Protein AF-J9F695-F1 (afdb_monomer_lite)

Organism: NCBI:txid749906

Foldseek 3Di:
DLVVLVVCVVVVVDDPVVNLVVLQVVQVVVLVVQLVVVLVPDDPPDPVNCCQVVVVDDHSLVVCQAPGFVTWAAALVGHIDSDGRGDHNPRDGDPVNVVRNVRRVVSVVVVVVVVVD

Radius of gyration: 16.94 Å; chains: 1; bounding box: 46×32×37 Å

Secondary structure (DSSP, 8-state):
-HHHHHHHHHTTSS-HHHHHHHHHHHHHHHHHHHHHHHHHHS-TT-HHHHHHHTTSS--HHHHHHHHS--B--B-TTSPBPSS-B---TTT---HHHHHHHHHHHHHHHHHHHHHT-

pLDDT: mean 87.82, std 4.1, range [68.56, 94.0]

Structure (mmCIF, N/CA/C/O backbone):
data_AF-J9F695-F1
#
_entry.id   AF-J9F695-F1
#
loop_
_atom_site.group_PDB
_atom_site.id
_atom_site.type_symbol
_atom_site.label_atom_id
_atom_site.label_alt_id
_atom_site.label_comp_id
_atom_site.label_asym_id
_atom_site.label_entity_id
_atom_site.label_seq_id
_atom_site.pdbx_PDB_ins_code
_atom_site.Cartn_x
_atom_site.Cartn_y
_atom_site.Cartn_z
_atom_site.occupancy
_atom_site.B_iso_or_equiv
_atom_site.auth_seq_id
_atom_site.auth_comp_id
_atom_site.auth_asym_id
_atom_site.auth_atom_id
_atom_site.pdbx_PDB_model_num
ATOM 1 N N . LYS A 1 1 ? -13.128 -11.352 0.115 1.00 85.19 1 LYS A N 1
ATOM 2 C CA . LYS A 1 1 ? -12.449 -11.426 1.433 1.00 85.19 1 LYS A CA 1
ATOM 3 C C . LYS A 1 1 ? -12.953 -10.337 2.381 1.00 85.19 1 LYS A C 1
ATOM 5 O O . LYS A 1 1 ? -13.747 -10.669 3.236 1.00 85.19 1 LYS A O 1
ATOM 10 N N . VAL A 1 2 ? -12.618 -9.054 2.183 1.00 88.25 2 VAL A N 1
ATOM 11 C CA . VAL A 1 2 ? -13.056 -7.963 3.092 1.00 88.25 2 VAL A CA 1
ATOM 12 C C . VAL A 1 2 ? -14.585 -7.823 3.210 1.00 88.25 2 VAL A C 1
ATOM 14 O O . VAL A 1 2 ? -15.075 -7.546 4.293 1.00 88.25 2 VAL A O 1
ATOM 17 N N . ALA A 1 3 ? -15.341 -8.050 2.129 1.00 90.44 3 ALA A N 1
ATOM 18 C CA . ALA A 1 3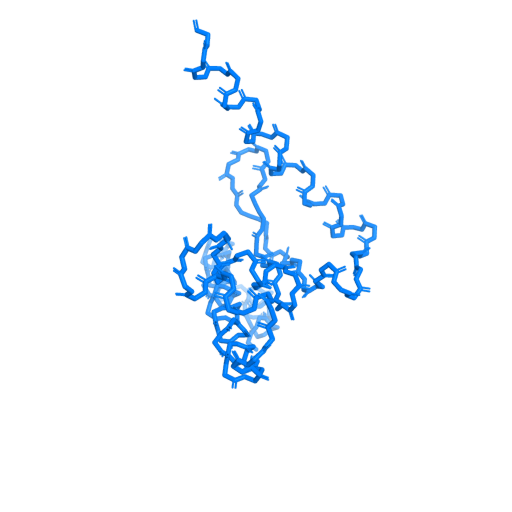 ? -16.808 -7.994 2.173 1.00 90.44 3 ALA A CA 1
ATOM 19 C C . ALA A 1 3 ? -17.422 -9.027 3.137 1.00 90.44 3 ALA A C 1
ATOM 21 O O . ALA A 1 3 ? -18.283 -8.659 3.920 1.00 90.44 3 ALA A O 1
ATOM 22 N N . LEU A 1 4 ? -16.911 -10.264 3.137 1.00 89.94 4 LEU A N 1
ATOM 23 C CA . LEU A 1 4 ? -17.367 -11.333 4.038 1.00 89.94 4 LEU A CA 1
ATOM 24 C C . LEU A 1 4 ? -17.081 -10.985 5.505 1.00 89.94 4 LEU A C 1
ATOM 26 O O . LEU A 1 4 ? -17.935 -11.148 6.355 1.00 89.94 4 LEU A O 1
ATOM 30 N N . ILE A 1 5 ? -15.909 -10.407 5.787 1.00 90.06 5 ILE A N 1
ATOM 31 C CA . ILE A 1 5 ? -15.559 -9.952 7.143 1.00 90.06 5 ILE A CA 1
ATOM 32 C C . ILE A 1 5 ? -16.493 -8.838 7.624 1.00 90.06 5 ILE A C 1
ATOM 34 O O . ILE A 1 5 ? -16.844 -8.789 8.798 1.00 90.06 5 ILE A O 1
ATOM 38 N N . ASN A 1 6 ? -16.885 -7.923 6.734 1.00 89.31 6 ASN A N 1
ATOM 39 C CA . ASN A 1 6 ? -17.856 -6.894 7.096 1.00 89.31 6 ASN A CA 1
ATOM 40 C C . ASN A 1 6 ? -19.245 -7.500 7.339 1.00 89.31 6 ASN A C 1
ATOM 42 O O . ASN A 1 6 ? -19.912 -7.066 8.267 1.00 89.31 6 ASN A O 1
ATOM 46 N N . GLU A 1 7 ? -19.650 -8.504 6.561 1.00 92.06 7 GLU A N 1
ATOM 47 C CA . GLU A 1 7 ? -20.915 -9.224 6.754 1.00 92.06 7 GLU A CA 1
ATOM 48 C C . GLU A 1 7 ? -20.938 -9.966 8.100 1.00 92.06 7 GLU A C 1
ATOM 50 O O . GLU A 1 7 ? -21.862 -9.790 8.888 1.00 92.06 7 GLU A O 1
ATOM 55 N N . ASP A 1 8 ? -19.879 -10.711 8.429 1.00 89.88 8 ASP A N 1
ATOM 56 C CA . ASP A 1 8 ? -19.742 -11.398 9.719 1.00 89.88 8 ASP A CA 1
ATOM 57 C C . ASP A 1 8 ? -19.756 -10.414 10.902 1.00 89.88 8 ASP A C 1
ATOM 59 O O . ASP A 1 8 ? -20.333 -10.694 11.955 1.00 89.88 8 ASP A O 1
ATOM 63 N N . TYR A 1 9 ? -19.154 -9.234 10.728 1.00 91.06 9 TYR A N 1
ATOM 64 C CA . TYR A 1 9 ? -19.220 -8.150 11.705 1.00 91.06 9 TYR A CA 1
ATOM 65 C C . TYR A 1 9 ? -20.637 -7.575 11.849 1.00 91.06 9 TYR A C 1
ATOM 67 O O . TYR A 1 9 ? -21.096 -7.365 12.970 1.00 91.06 9 TYR A O 1
ATOM 75 N N . GLU A 1 10 ? -21.355 -7.361 10.743 1.00 92.38 10 GLU A N 1
ATOM 76 C CA . GLU A 1 10 ? -22.754 -6.909 10.750 1.00 92.38 10 GLU A CA 1
ATOM 77 C C . GLU A 1 10 ? -23.692 -7.938 11.402 1.00 92.38 10 GLU A C 1
ATOM 79 O O . GLU A 1 10 ? -24.652 -7.559 12.073 1.00 92.38 10 GLU A O 1
ATOM 84 N N . MET A 1 11 ? -23.371 -9.230 11.286 1.00 93.38 11 MET A N 1
ATOM 85 C CA . MET A 1 11 ? -24.057 -10.328 11.976 1.00 93.38 11 MET A CA 1
ATOM 86 C C . MET A 1 11 ? -23.666 -10.471 13.459 1.00 93.38 11 MET A C 1
ATOM 88 O O . MET A 1 11 ? -24.228 -11.311 14.161 1.00 93.38 11 MET A O 1
ATOM 92 N N . GLY A 1 12 ? -22.721 -9.667 13.959 1.00 92.38 12 GLY A N 1
ATOM 93 C CA . GLY A 1 12 ? -22.263 -9.706 15.350 1.00 92.38 12 GLY A CA 1
ATOM 94 C C . GLY A 1 12 ? -21.373 -10.906 15.691 1.00 92.38 12 GLY A C 1
ATOM 95 O O . GLY A 1 12 ? -21.204 -11.223 16.867 1.00 92.38 12 GLY A O 1
ATOM 96 N N . LEU A 1 13 ? -20.800 -11.577 14.686 1.00 91.06 13 LEU A N 1
ATOM 97 C CA . LEU A 1 13 ? -19.947 -12.759 14.862 1.00 91.06 13 LEU A CA 1
ATOM 98 C C . LEU A 1 13 ? -18.500 -12.413 15.245 1.00 91.06 13 LEU A C 1
ATOM 100 O O . LEU A 1 13 ? -17.723 -13.314 15.557 1.00 91.06 13 LEU A O 1
ATOM 104 N N . MET A 1 14 ? -18.120 -11.132 15.211 1.00 92.69 14 MET A N 1
ATOM 105 C CA . MET A 1 14 ? -16.779 -10.669 15.577 1.00 92.69 14 MET A CA 1
ATOM 106 C C . MET A 1 14 ? -16.788 -9.281 16.215 1.00 92.69 14 MET A C 1
ATOM 108 O O . MET A 1 14 ? -17.676 -8.464 15.963 1.00 92.69 14 MET A O 1
ATOM 112 N N . SER A 1 15 ? -15.755 -8.992 17.004 1.00 93.75 15 SER A N 1
ATOM 113 C CA . SER A 1 15 ? -15.534 -7.664 17.580 1.00 93.75 15 SER A CA 1
ATOM 114 C C . SER A 1 15 ? -15.005 -6.646 16.550 1.00 93.75 15 SER A C 1
ATOM 116 O O . SER A 1 15 ? -14.405 -7.027 15.534 1.00 93.75 15 SER A O 1
ATOM 118 N N . PRO A 1 16 ? -15.173 -5.332 16.803 1.00 89.94 16 PRO A N 1
ATOM 119 C CA . PRO A 1 16 ? -14.584 -4.283 15.968 1.00 89.94 16 PRO A CA 1
ATOM 120 C C . PRO A 1 16 ? -13.059 -4.402 15.834 1.00 89.94 16 PRO A C 1
ATOM 122 O O . PRO A 1 16 ? -12.508 -4.143 14.761 1.00 89.94 16 PRO A O 1
ATOM 125 N N . GLU A 1 17 ? -12.371 -4.808 16.902 1.00 90.81 17 GLU A N 1
ATOM 126 C CA . GLU A 1 17 ? -10.917 -4.970 16.938 1.00 90.81 17 GLU A CA 1
ATOM 127 C C . GLU A 1 17 ? -10.453 -6.147 16.072 1.00 90.81 17 GLU A C 1
ATOM 129 O O . GLU A 1 17 ? -9.486 -6.022 15.314 1.00 90.81 17 GLU A O 1
ATOM 134 N N . GLU A 1 18 ? -11.155 -7.282 16.140 1.00 90.19 18 GLU A N 1
ATOM 135 C CA . GLU A 1 18 ? -10.876 -8.451 15.298 1.00 90.19 18 GLU A CA 1
ATOM 136 C C . GLU A 1 18 ? -11.117 -8.140 13.824 1.00 90.19 18 GLU A C 1
ATOM 138 O O . GLU A 1 18 ? -10.255 -8.437 12.990 1.00 90.19 18 GLU A O 1
ATOM 143 N N . ARG A 1 19 ? -12.233 -7.468 13.508 1.00 92.81 19 ARG A N 1
ATOM 144 C CA . ARG A 1 19 ? -12.519 -6.976 12.155 1.00 92.81 19 ARG A CA 1
ATOM 145 C C . ARG A 1 19 ? -11.363 -6.112 11.650 1.00 92.81 19 ARG A C 1
ATOM 147 O O . ARG A 1 19 ? -10.838 -6.355 10.565 1.00 92.81 19 ARG A O 1
ATOM 154 N N . HIS A 1 20 ? -10.954 -5.113 12.434 1.00 91.06 20 HIS A N 1
ATOM 155 C CA . HIS A 1 20 ? -9.893 -4.176 12.067 1.00 91.06 20 HIS A CA 1
ATOM 156 C C . HIS A 1 20 ? -8.576 -4.895 11.751 1.00 91.06 20 HIS A C 1
ATOM 158 O O . HIS A 1 20 ? -7.979 -4.669 10.696 1.00 91.06 20 HIS A O 1
ATOM 164 N N . LYS A 1 21 ? -8.158 -5.815 12.626 1.00 92.19 21 LYS A N 1
ATOM 165 C CA . LYS A 1 21 ? -6.932 -6.597 12.444 1.00 92.19 21 LYS A CA 1
ATOM 166 C C . LYS A 1 21 ? -6.980 -7.444 11.171 1.00 92.19 21 LYS A C 1
ATOM 168 O O . LYS A 1 21 ? -6.066 -7.364 10.355 1.00 92.19 21 LYS A O 1
ATOM 173 N N . GLN A 1 22 ? -8.064 -8.191 10.957 1.00 92.56 22 GLN A N 1
ATOM 174 C CA . GLN A 1 22 ? -8.198 -9.039 9.769 1.00 92.56 22 GLN A CA 1
ATOM 175 C C . GLN A 1 22 ? -8.214 -8.224 8.470 1.00 92.56 22 GLN A C 1
ATOM 177 O O . GLN A 1 22 ? -7.608 -8.621 7.472 1.00 92.56 22 GLN A O 1
ATOM 182 N N . VAL A 1 23 ? -8.878 -7.063 8.470 1.00 93.56 23 VAL A N 1
ATOM 183 C CA . VAL A 1 23 ? -8.897 -6.159 7.311 1.00 93.56 23 VAL A CA 1
ATOM 184 C C . VAL A 1 23 ? -7.491 -5.647 6.994 1.00 93.56 23 VAL A C 1
ATOM 186 O O . VAL A 1 23 ? -7.103 -5.642 5.823 1.00 93.56 23 VAL A O 1
ATOM 189 N N . ILE A 1 24 ? -6.714 -5.261 8.009 1.00 92.50 24 ILE A N 1
ATOM 190 C CA . ILE A 1 24 ? -5.320 -4.832 7.833 1.00 92.50 24 ILE A CA 1
ATOM 191 C C . ILE A 1 24 ? -4.473 -5.954 7.234 1.00 92.50 24 ILE A C 1
ATOM 193 O O . ILE A 1 24 ? -3.772 -5.725 6.246 1.00 92.50 24 ILE A O 1
ATOM 197 N N . ASP A 1 25 ? -4.563 -7.158 7.794 1.00 92.81 25 ASP A N 1
ATOM 198 C CA . 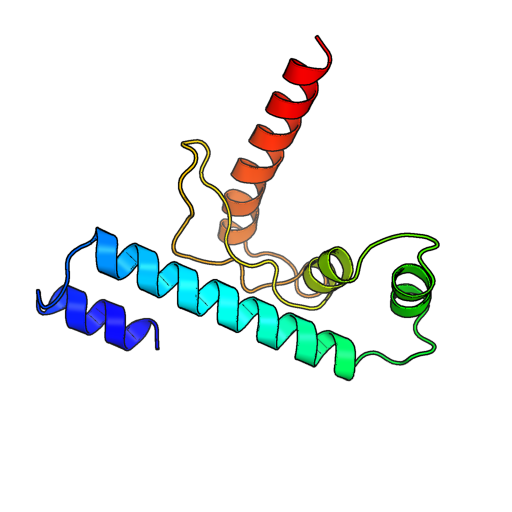ASP A 1 25 ? -3.765 -8.303 7.357 1.00 92.81 25 ASP A CA 1
ATOM 199 C C . ASP A 1 25 ? -4.045 -8.647 5.887 1.00 92.81 25 ASP A C 1
ATOM 201 O O . ASP A 1 25 ? -3.117 -8.809 5.092 1.00 92.81 25 ASP A O 1
ATOM 205 N N . ILE A 1 26 ? -5.320 -8.645 5.482 1.00 94.00 26 ILE A N 1
ATOM 206 C CA . ILE A 1 26 ? -5.713 -8.892 4.088 1.00 94.00 26 ILE A CA 1
ATOM 207 C C . ILE A 1 26 ? -5.157 -7.828 3.147 1.00 94.00 26 ILE A C 1
ATOM 209 O O . ILE A 1 26 ? -4.702 -8.155 2.048 1.00 94.00 26 ILE A O 1
ATOM 213 N N . TRP A 1 27 ? -5.215 -6.552 3.526 1.00 93.38 27 TRP A N 1
ATOM 214 C CA . TRP A 1 27 ? -4.714 -5.485 2.663 1.00 93.38 27 TRP A CA 1
ATOM 215 C C . TRP A 1 27 ? -3.192 -5.473 2.569 1.00 93.38 27 TRP A C 1
ATOM 217 O O . TRP A 1 27 ? -2.677 -5.205 1.484 1.00 93.38 27 TRP A O 1
ATOM 227 N N . ASN A 1 28 ? -2.483 -5.815 3.646 1.00 91.31 28 ASN A N 1
ATOM 228 C CA . ASN A 1 28 ? -1.035 -6.011 3.612 1.00 91.31 28 ASN A CA 1
ATOM 229 C C . ASN A 1 28 ? -0.663 -7.160 2.667 1.00 91.31 28 ASN A C 1
ATOM 231 O O . ASN A 1 28 ? 0.094 -6.940 1.722 1.00 91.31 28 ASN A O 1
ATOM 235 N N . GLU A 1 29 ? -1.288 -8.332 2.835 1.00 93.31 29 GLU A N 1
ATOM 236 C CA . GLU A 1 29 ? -1.083 -9.497 1.962 1.00 93.31 29 GLU A CA 1
ATOM 237 C C . GLU A 1 29 ? -1.381 -9.152 0.493 1.00 93.31 29 GLU A C 1
ATOM 239 O O . GLU A 1 29 ? -0.628 -9.498 -0.417 1.00 93.31 29 GLU A O 1
ATOM 244 N N . THR A 1 30 ? -2.479 -8.436 0.244 1.00 92.50 30 THR A N 1
ATOM 245 C CA . THR A 1 30 ? -2.874 -8.036 -1.114 1.00 92.50 30 THR A CA 1
ATOM 246 C C . THR A 1 30 ? -1.858 -7.080 -1.720 1.00 92.50 30 THR A C 1
ATOM 248 O O . THR A 1 30 ? -1.485 -7.225 -2.882 1.00 92.50 30 THR A O 1
ATOM 251 N N . ALA A 1 31 ? -1.407 -6.091 -0.953 1.00 89.50 31 ALA A N 1
ATOM 252 C CA . ALA A 1 31 ? -0.460 -5.120 -1.456 1.00 89.50 31 ALA A CA 1
ATOM 253 C C . ALA A 1 31 ? 0.893 -5.789 -1.761 1.00 89.50 31 ALA A C 1
ATOM 255 O O . ALA A 1 31 ? 1.522 -5.415 -2.750 1.00 89.50 31 ALA A O 1
ATOM 256 N N . ASP A 1 32 ? 1.319 -6.775 -0.965 1.00 90.31 32 ASP A N 1
ATOM 257 C CA . ASP A 1 32 ? 2.541 -7.549 -1.217 1.00 90.31 32 ASP A CA 1
ATOM 258 C C . ASP A 1 32 ? 2.435 -8.350 -2.511 1.00 90.31 32 ASP A C 1
ATOM 260 O O . ASP A 1 32 ? 3.261 -8.159 -3.399 1.00 90.31 32 ASP A O 1
ATOM 264 N N . LYS A 1 33 ? 1.334 -9.083 -2.707 1.00 92.12 33 LYS A N 1
ATOM 265 C CA . LYS A 1 33 ? 1.065 -9.800 -3.966 1.00 92.12 33 LYS A CA 1
ATOM 266 C C . LYS A 1 33 ? 1.065 -8.889 -5.192 1.00 92.12 33 LYS A C 1
ATOM 268 O O . LYS A 1 33 ? 1.588 -9.265 -6.235 1.00 92.12 33 LYS A O 1
ATOM 273 N N . VAL A 1 34 ? 0.487 -7.691 -5.081 1.00 90.81 34 VAL A N 1
ATOM 274 C CA . VAL A 1 34 ? 0.513 -6.698 -6.171 1.00 90.81 34 VAL A CA 1
ATOM 275 C C . VAL A 1 34 ? 1.933 -6.187 -6.414 1.00 90.81 34 VAL A C 1
ATOM 277 O O . VAL A 1 34 ? 2.310 -5.954 -7.558 1.00 90.81 34 VAL A O 1
ATOM 280 N N . GLY A 1 35 ? 2.727 -6.015 -5.356 1.00 88.06 35 GLY A N 1
ATOM 281 C CA . GLY A 1 35 ? 4.137 -5.651 -5.454 1.00 88.06 35 GLY A CA 1
ATOM 282 C C . GLY A 1 35 ? 4.971 -6.695 -6.188 1.00 88.06 35 GLY A C 1
ATOM 283 O O . GLY A 1 35 ? 5.736 -6.331 -7.079 1.00 88.06 35 GLY A O 1
ATOM 284 N N . ASP A 1 36 ? 4.785 -7.966 -5.843 1.00 89.06 36 ASP A N 1
ATOM 285 C CA . ASP A 1 36 ? 5.517 -9.086 -6.433 1.00 89.06 36 ASP A CA 1
ATOM 286 C C . ASP A 1 36 ? 5.115 -9.290 -7.896 1.00 89.06 36 ASP A C 1
ATOM 288 O O . ASP A 1 36 ? 5.972 -9.292 -8.777 1.00 89.06 36 ASP A O 1
ATOM 292 N N . ALA A 1 37 ? 3.809 -9.316 -8.184 1.00 90.56 37 ALA A N 1
ATOM 293 C CA . ALA A 1 37 ? 3.306 -9.401 -9.554 1.00 90.56 37 ALA A CA 1
ATOM 294 C C . ALA A 1 37 ? 3.768 -8.212 -10.412 1.00 90.56 37 ALA A C 1
ATOM 296 O O . ALA A 1 37 ? 4.074 -8.375 -11.591 1.00 90.56 37 ALA A O 1
ATOM 297 N N . MET A 1 38 ? 3.848 -7.008 -9.837 1.00 86.50 38 MET A N 1
ATOM 298 C CA . MET A 1 38 ? 4.424 -5.855 -10.526 1.00 86.50 38 MET A CA 1
ATOM 299 C C . MET A 1 38 ? 5.900 -6.108 -10.851 1.00 86.50 38 MET A C 1
ATOM 301 O O . MET A 1 38 ? 6.291 -5.947 -12.003 1.00 86.50 38 MET A O 1
ATOM 305 N N . ALA A 1 39 ? 6.704 -6.542 -9.878 1.00 82.88 39 ALA A N 1
ATOM 306 C CA . ALA A 1 39 ? 8.133 -6.774 -10.072 1.00 82.88 39 ALA A CA 1
ATOM 307 C C . ALA A 1 39 ? 8.425 -7.862 -11.120 1.00 82.88 39 ALA A C 1
ATOM 309 O O . ALA A 1 39 ? 9.364 -7.706 -11.898 1.00 82.88 39 ALA A O 1
ATOM 310 N N . GLU A 1 40 ? 7.613 -8.920 -11.175 1.00 86.38 40 GLU A N 1
ATOM 311 C CA . GLU A 1 40 ? 7.710 -9.983 -12.187 1.00 86.38 40 GLU A CA 1
ATOM 312 C C . GLU A 1 40 ? 7.392 -9.491 -13.606 1.00 86.38 40 GLU A C 1
ATOM 314 O O . GLU A 1 40 ? 7.988 -9.965 -14.571 1.00 86.38 40 GLU A O 1
ATOM 319 N N . ASN A 1 41 ? 6.478 -8.525 -13.740 1.00 87.12 41 ASN A N 1
ATOM 320 C CA . ASN A 1 41 ? 6.065 -7.970 -15.032 1.00 87.12 41 ASN A CA 1
ATOM 321 C C . ASN A 1 41 ? 6.937 -6.798 -15.514 1.00 87.12 41 ASN A C 1
ATOM 323 O O . ASN A 1 41 ? 6.730 -6.292 -16.620 1.00 87.12 41 ASN A O 1
ATOM 327 N N . PHE A 1 42 ? 7.894 -6.327 -14.712 1.00 83.56 42 PHE A N 1
ATOM 328 C CA . PHE A 1 42 ? 8.805 -5.268 -15.138 1.00 83.56 42 PHE A CA 1
ATOM 329 C C . PHE A 1 42 ? 9.858 -5.805 -16.112 1.00 83.56 42 PHE A C 1
ATOM 331 O O . PHE A 1 42 ? 10.521 -6.809 -15.858 1.00 83.56 42 PHE A O 1
ATOM 338 N N . ASP A 1 43 ? 10.070 -5.081 -17.213 1.00 83.88 43 ASP A N 1
ATOM 339 C CA . ASP A 1 43 ? 11.202 -5.346 -18.097 1.00 83.88 43 ASP A CA 1
ATOM 340 C C . ASP A 1 4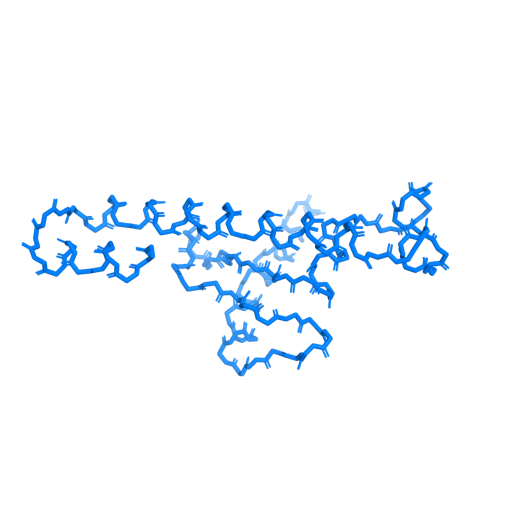3 ? 12.523 -5.091 -17.351 1.00 83.88 43 ASP A C 1
ATOM 342 O O . ASP A 1 43 ? 12.711 -4.047 -16.716 1.00 83.88 43 ASP A O 1
ATOM 346 N N . LYS A 1 44 ? 13.462 -6.034 -17.472 1.00 79.50 44 LYS A N 1
ATOM 347 C CA . LYS A 1 44 ? 14.803 -5.960 -16.882 1.00 79.50 44 LYS A CA 1
ATOM 348 C C . LYS A 1 44 ? 15.594 -4.759 -17.394 1.00 79.50 44 LYS A C 1
ATOM 350 O O . LYS A 1 44 ? 16.438 -4.249 -16.664 1.00 79.50 44 LYS A O 1
ATOM 355 N N . PHE A 1 45 ? 15.308 -4.294 -18.611 1.00 84.56 45 PHE A N 1
ATOM 356 C CA . PHE A 1 45 ? 15.940 -3.110 -19.199 1.00 84.56 45 PHE A CA 1
ATOM 357 C C . PHE A 1 45 ? 15.206 -1.802 -18.891 1.00 84.56 45 PHE A C 1
ATOM 359 O O . PHE A 1 45 ? 15.636 -0.736 -19.336 1.00 84.56 45 PHE A O 1
ATOM 366 N N . ASN A 1 46 ? 14.124 -1.833 -18.105 1.00 85.06 46 ASN A N 1
ATOM 367 C CA . ASN A 1 46 ? 13.468 -0.612 -17.663 1.00 85.06 46 ASN A CA 1
ATOM 368 C C . ASN A 1 46 ? 14.426 0.189 -16.754 1.00 85.06 46 ASN A C 1
ATOM 370 O O . ASN A 1 46 ? 14.838 -0.326 -15.711 1.00 85.06 46 ASN A O 1
ATOM 374 N N . PRO A 1 47 ? 14.750 1.457 -17.073 1.00 86.75 47 PRO A N 1
ATOM 375 C CA . PRO A 1 47 ? 15.675 2.261 -16.274 1.00 86.75 47 PRO A CA 1
ATOM 376 C C . PRO A 1 47 ? 15.271 2.397 -14.802 1.00 86.75 47 PRO A C 1
ATOM 378 O O . PRO A 1 47 ? 16.134 2.408 -13.928 1.00 86.75 47 PRO A O 1
ATOM 381 N N . ILE A 1 48 ? 13.968 2.458 -14.505 1.00 84.00 48 ILE A N 1
ATOM 382 C CA . ILE A 1 48 ? 13.459 2.548 -13.128 1.00 84.00 48 ILE A CA 1
ATOM 383 C C . ILE A 1 48 ? 13.756 1.253 -12.368 1.00 84.00 48 ILE A C 1
ATOM 385 O O . ILE A 1 48 ? 14.218 1.299 -11.228 1.00 84.00 48 ILE A O 1
ATOM 389 N N . TYR A 1 49 ? 13.537 0.109 -13.017 1.00 85.31 49 TYR A N 1
ATOM 390 C CA . TYR A 1 49 ? 13.834 -1.197 -12.440 1.00 85.31 49 TYR A CA 1
ATOM 391 C C . TYR A 1 49 ? 15.339 -1.390 -12.242 1.00 85.31 49 TYR A C 1
ATOM 393 O O . TYR A 1 49 ? 15.769 -1.754 -11.149 1.00 85.31 49 TYR A O 1
ATOM 401 N N . MET A 1 50 ? 16.151 -1.044 -13.246 1.00 87.69 50 MET A N 1
ATOM 402 C CA . MET A 1 50 ? 17.611 -1.114 -13.155 1.00 87.69 50 MET A CA 1
ATOM 403 C C . MET A 1 50 ? 18.161 -0.249 -12.016 1.00 87.69 50 MET A C 1
ATOM 405 O O . MET A 1 50 ? 19.022 -0.714 -11.273 1.00 87.69 50 MET A O 1
ATOM 409 N N . MET A 1 51 ? 17.663 0.979 -11.823 1.00 87.06 51 MET A N 1
ATOM 410 C CA . MET A 1 51 ? 18.123 1.865 -10.741 1.00 87.06 51 MET A CA 1
ATOM 411 C C . MET A 1 51 ? 17.841 1.299 -9.344 1.00 87.06 51 MET A C 1
ATOM 413 O O . MET A 1 51 ? 18.705 1.390 -8.469 1.00 87.06 51 MET A O 1
ATOM 417 N N . ALA A 1 52 ? 16.670 0.690 -9.141 1.00 85.31 52 ALA A N 1
ATOM 418 C CA . ALA A 1 52 ? 16.326 0.099 -7.852 1.00 85.31 52 ALA A CA 1
ATOM 419 C C . ALA A 1 52 ? 17.006 -1.256 -7.616 1.00 85.31 52 ALA A C 1
ATOM 421 O O . ALA A 1 52 ? 17.413 -1.533 -6.491 1.00 85.31 52 ALA A O 1
ATOM 422 N N . PHE A 1 53 ? 17.147 -2.095 -8.650 1.00 83.31 53 PHE A N 1
ATOM 423 C CA . PHE A 1 53 ? 17.762 -3.421 -8.525 1.00 83.31 53 PHE A CA 1
ATOM 424 C C . PHE A 1 53 ? 19.288 -3.352 -8.393 1.00 83.31 53 PHE A C 1
ATOM 426 O O . PHE A 1 53 ? 19.877 -4.091 -7.612 1.00 83.31 53 PHE A O 1
ATOM 433 N N . SER A 1 54 ? 19.937 -2.425 -9.105 1.00 86.31 54 SER A N 1
ATOM 434 C CA . SER A 1 54 ? 21.384 -2.177 -8.975 1.00 86.31 54 SER A CA 1
ATOM 435 C C . SER A 1 54 ? 21.776 -1.514 -7.650 1.00 86.31 54 SER A C 1
ATOM 437 O O . SER A 1 54 ? 22.963 -1.385 -7.362 1.00 86.31 54 SER A O 1
ATOM 439 N N . GLY A 1 55 ? 20.802 -1.048 -6.860 1.00 83.06 55 GLY A N 1
ATOM 440 C CA . GLY A 1 55 ? 21.044 -0.311 -5.620 1.00 83.06 55 GLY A CA 1
ATOM 441 C C . GLY A 1 55 ? 21.578 1.110 -5.826 1.00 83.06 55 GLY A C 1
ATOM 442 O O . GLY A 1 55 ? 21.889 1.783 -4.847 1.00 83.06 55 GLY A O 1
ATOM 443 N N . ALA A 1 56 ? 21.664 1.594 -7.069 1.00 86.31 56 ALA A N 1
ATOM 444 C CA . ALA A 1 56 ? 22.159 2.933 -7.370 1.00 86.31 56 ALA A CA 1
ATOM 445 C C . ALA A 1 56 ? 21.227 4.028 -6.831 1.00 86.31 56 ALA A C 1
ATOM 447 O O . ALA A 1 56 ? 21.688 5.023 -6.267 1.00 86.31 56 ALA A O 1
ATOM 448 N N . ARG A 1 57 ? 19.907 3.869 -7.011 1.00 81.06 57 ARG A N 1
ATOM 449 C CA . ARG A 1 57 ? 18.910 4.814 -6.497 1.00 81.06 57 ARG A CA 1
ATOM 450 C C . ARG A 1 57 ? 17.518 4.196 -6.442 1.00 81.06 57 ARG A C 1
ATOM 452 O O . ARG A 1 57 ? 16.972 3.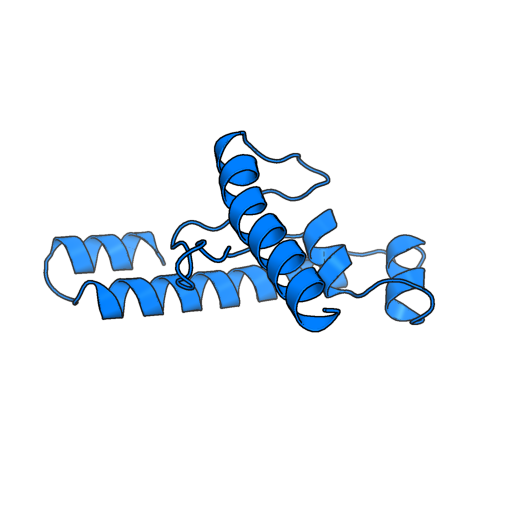757 -7.448 1.00 81.06 57 ARG A O 1
ATOM 459 N N . GLY A 1 58 ? 16.896 4.311 -5.277 1.00 79.94 58 GLY A N 1
ATOM 460 C CA . GLY A 1 58 ? 15.524 3.879 -5.046 1.00 79.94 58 GLY A CA 1
ATOM 461 C C . GLY A 1 58 ? 15.410 2.433 -4.566 1.00 79.94 58 GLY A C 1
ATOM 462 O O . GLY A 1 58 ? 16.380 1.685 -4.544 1.00 79.94 58 GLY A O 1
ATOM 463 N N . ASN A 1 59 ? 14.214 2.060 -4.118 1.00 85.31 59 ASN A N 1
ATOM 464 C CA . ASN A 1 59 ? 13.900 0.724 -3.602 1.00 85.31 59 ASN A CA 1
ATOM 465 C C . ASN A 1 59 ? 12.679 0.161 -4.350 1.00 85.31 59 ASN A C 1
ATOM 467 O O . ASN A 1 59 ? 11.787 0.919 -4.730 1.00 85.31 59 ASN A O 1
ATOM 471 N N . ILE A 1 60 ? 12.587 -1.162 -4.492 1.00 80.38 60 ILE A N 1
ATOM 472 C CA . ILE A 1 60 ? 11.395 -1.888 -4.966 1.00 80.38 60 ILE A CA 1
ATOM 473 C C . ILE A 1 60 ? 10.119 -1.397 -4.261 1.00 80.38 60 ILE A C 1
ATOM 475 O O . ILE A 1 60 ? 9.095 -1.185 -4.908 1.00 80.38 60 ILE A O 1
ATOM 479 N N . LYS A 1 61 ? 10.183 -1.096 -2.954 1.00 83.44 61 LYS A N 1
ATOM 480 C CA . LYS A 1 61 ? 9.050 -0.503 -2.216 1.00 83.44 61 LYS A CA 1
ATOM 481 C C . LYS A 1 61 ? 8.592 0.847 -2.784 1.00 83.44 61 LYS A C 1
ATOM 483 O O . LYS A 1 61 ? 7.402 1.140 -2.770 1.00 83.44 61 LYS A O 1
ATOM 488 N N . GLN A 1 62 ? 9.508 1.671 -3.290 1.00 85.50 62 GLN A N 1
ATOM 489 C CA . GLN A 1 62 ? 9.176 2.949 -3.930 1.00 85.50 62 GLN A CA 1
ATOM 490 C C . GLN A 1 62 ? 8.621 2.737 -5.342 1.00 85.50 62 GLN A C 1
ATOM 492 O O . GLN A 1 62 ? 7.653 3.396 -5.712 1.00 85.50 62 GLN A O 1
ATOM 497 N N . ILE A 1 63 ? 9.151 1.767 -6.096 1.00 85.50 63 ILE A N 1
ATOM 498 C CA . ILE A 1 63 ? 8.587 1.369 -7.399 1.00 85.50 63 ILE A CA 1
ATOM 499 C C . ILE A 1 63 ? 7.144 0.881 -7.230 1.00 85.50 63 ILE A C 1
ATOM 501 O O . ILE A 1 63 ? 6.261 1.283 -7.985 1.00 85.50 63 ILE A O 1
ATOM 505 N N . ARG A 1 64 ? 6.865 0.100 -6.183 1.00 86.75 64 ARG A N 1
ATOM 506 C CA . ARG A 1 64 ? 5.506 -0.334 -5.829 1.00 86.75 64 ARG A CA 1
ATOM 507 C C . ARG A 1 64 ? 4.552 0.825 -5.575 1.00 86.75 64 ARG A C 1
ATOM 509 O O . ARG A 1 64 ? 3.392 0.731 -5.950 1.00 86.75 64 ARG A O 1
ATOM 516 N N . GLN A 1 65 ? 5.015 1.935 -5.012 1.00 85.56 65 GLN A N 1
ATOM 517 C CA . GLN A 1 65 ? 4.165 3.120 -4.859 1.00 85.56 65 GLN A CA 1
ATOM 518 C C . GLN A 1 65 ? 3.920 3.851 -6.189 1.00 85.56 65 GLN A C 1
ATOM 520 O O . GLN A 1 65 ? 2.891 4.507 -6.340 1.00 85.56 65 GLN A O 1
ATOM 525 N N . LEU A 1 66 ? 4.847 3.747 -7.145 1.00 87.00 66 LEU A N 1
ATOM 526 C CA . LEU A 1 66 ? 4.731 4.372 -8.464 1.00 87.00 66 LEU A CA 1
ATOM 527 C C . LEU A 1 66 ? 3.816 3.593 -9.414 1.00 87.00 66 LEU A C 1
ATOM 529 O O . LEU A 1 66 ? 3.024 4.213 -10.118 1.00 87.00 66 LEU A O 1
ATOM 533 N N . ALA A 1 67 ? 3.931 2.263 -9.432 1.00 86.44 67 ALA A N 1
ATOM 534 C CA . ALA A 1 67 ? 3.291 1.401 -10.431 1.00 86.44 67 ALA A CA 1
ATOM 535 C C . ALA A 1 67 ? 2.449 0.250 -9.849 1.00 86.44 67 ALA A C 1
ATOM 537 O O . ALA A 1 67 ? 1.769 -0.438 -10.598 1.00 86.44 67 ALA A O 1
ATOM 538 N N . GLY A 1 68 ? 2.520 0.003 -8.541 1.00 87.94 68 GLY A N 1
ATOM 539 C CA . GLY A 1 68 ? 1.765 -1.051 -7.860 1.00 87.94 68 GLY A CA 1
ATOM 540 C C . GLY A 1 68 ? 0.549 -0.493 -7.127 1.00 87.94 68 GLY A C 1
ATOM 541 O O . GLY A 1 68 ? -0.227 0.262 -7.691 1.00 87.94 68 GLY A O 1
ATOM 542 N N . MET A 1 69 ? 0.389 -0.855 -5.856 1.00 90.06 69 MET A N 1
ATOM 543 C CA . MET A 1 69 ? -0.597 -0.262 -4.950 1.00 90.06 69 MET A CA 1
ATOM 544 C C . MET A 1 69 ? 0.134 0.480 -3.833 1.00 90.06 69 MET A C 1
ATOM 546 O O . MET A 1 69 ? 1.126 -0.027 -3.298 1.00 90.06 69 MET A O 1
ATOM 550 N N . ARG A 1 70 ? -0.370 1.653 -3.431 1.00 87.88 70 ARG A N 1
ATOM 551 C CA . ARG A 1 70 ? 0.238 2.428 -2.339 1.00 87.88 70 ARG A CA 1
ATOM 552 C C . ARG A 1 70 ? 0.010 1.789 -0.964 1.00 87.88 70 ARG A C 1
ATOM 554 O O . ARG A 1 70 ? 0.935 1.785 -0.155 1.00 87.88 70 ARG A O 1
ATOM 561 N N . GLY A 1 71 ? -1.166 1.202 -0.737 1.00 89.62 71 GLY A N 1
ATOM 562 C CA . GLY A 1 71 ? -1.469 0.371 0.431 1.00 89.62 71 GLY A CA 1
ATOM 563 C C . GLY A 1 71 ? -2.156 1.124 1.571 1.00 89.62 71 GLY A C 1
ATOM 564 O O . GLY A 1 71 ? -2.805 2.152 1.361 1.00 89.62 71 GLY A O 1
ATOM 565 N N . LEU A 1 72 ? -2.056 0.574 2.781 1.00 90.94 72 LEU A N 1
ATOM 566 C CA . LEU A 1 72 ? -2.657 1.151 3.984 1.00 90.94 72 LEU A CA 1
ATOM 567 C C . LEU A 1 72 ? -1.887 2.385 4.463 1.00 90.94 72 LEU A C 1
ATOM 569 O O . LEU A 1 72 ? -0.665 2.466 4.337 1.00 90.94 72 LEU A O 1
ATOM 573 N N . MET A 1 73 ? -2.617 3.335 5.047 1.00 89.00 73 MET A N 1
ATOM 574 C CA . MET A 1 73 ? -2.064 4.585 5.564 1.00 89.00 73 MET A CA 1
ATOM 575 C C . MET A 1 73 ? -2.292 4.715 7.062 1.00 89.00 73 MET A C 1
ATOM 577 O O . MET A 1 73 ? -3.343 4.341 7.582 1.00 89.00 73 MET A O 1
ATOM 581 N N . GLY A 1 74 ? -1.308 5.295 7.744 1.00 85.38 74 GLY A N 1
ATOM 582 C CA . GLY A 1 74 ? -1.428 5.665 9.146 1.00 85.38 74 GLY A CA 1
ATOM 583 C C . GLY A 1 74 ? -2.309 6.901 9.332 1.00 85.38 74 GLY A C 1
ATOM 584 O O . GLY A 1 74 ? -2.214 7.880 8.593 1.00 85.38 74 GLY A O 1
ATOM 585 N N . ASN A 1 75 ? -3.137 6.867 10.366 1.00 84.25 75 ASN A N 1
ATOM 586 C CA . ASN A 1 75 ? -3.835 8.012 10.921 1.00 84.25 75 ASN A CA 1
ATOM 587 C C . ASN A 1 75 ? -2.862 8.867 11.762 1.00 84.25 75 ASN A C 1
ATOM 589 O O . ASN A 1 75 ? -1.869 8.376 12.304 1.00 84.25 75 ASN A O 1
ATOM 593 N N . THR A 1 76 ? -3.174 10.147 11.956 1.00 77.81 76 THR A N 1
ATOM 594 C CA . THR A 1 76 ? -2.405 11.064 12.818 1.00 77.81 76 THR A CA 1
ATOM 595 C C . THR A 1 76 ? -2.317 10.563 14.259 1.00 77.81 76 THR A C 1
ATOM 597 O O . THR A 1 76 ? -1.266 10.680 14.891 1.00 77.81 76 THR A O 1
ATOM 600 N N . LYS A 1 77 ? -3.372 9.893 14.739 1.00 80.88 77 LYS A N 1
ATOM 601 C CA . LYS A 1 77 ? -3.435 9.261 16.068 1.00 80.88 77 LYS A CA 1
ATOM 602 C C . LYS A 1 77 ? -2.573 7.996 16.222 1.00 80.88 77 LYS A C 1
ATOM 604 O O . LYS A 1 77 ? -2.511 7.451 17.313 1.00 80.88 77 LYS A O 1
ATOM 609 N N . GLY A 1 78 ? -1.907 7.524 15.163 1.00 75.56 78 GLY A N 1
ATOM 610 C CA . GLY A 1 78 ? -1.031 6.344 15.210 1.00 75.56 78 GLY A CA 1
ATOM 611 C C . GLY A 1 78 ? -1.701 5.002 14.899 1.00 75.56 78 GLY A C 1
ATOM 612 O O . GLY A 1 78 ? -0.997 4.005 14.815 1.00 75.56 78 GLY A O 1
ATOM 613 N N . GLY A 1 79 ? -3.020 4.970 14.682 1.00 83.25 79 GLY A N 1
ATOM 614 C CA . GLY A 1 79 ? -3.713 3.798 14.129 1.00 83.25 79 GLY A CA 1
ATOM 615 C C . GLY A 1 79 ? -3.579 3.701 12.606 1.00 83.25 79 GLY A C 1
ATOM 616 O O . GLY A 1 79 ? -3.146 4.656 11.964 1.00 83.25 79 GLY A O 1
ATOM 617 N N . THR A 1 80 ? -3.993 2.584 12.015 1.00 87.62 80 THR A N 1
ATOM 618 C CA . THR A 1 80 ? -4.047 2.393 10.553 1.00 87.62 80 THR A CA 1
ATOM 619 C C . THR A 1 80 ? -5.468 2.634 10.052 1.00 87.62 80 THR A C 1
ATOM 621 O O . THR A 1 80 ? -6.427 2.374 10.766 1.00 87.62 80 THR A O 1
ATOM 624 N N . ILE A 1 81 ? -5.630 3.168 8.844 1.00 88.25 81 ILE A N 1
ATOM 625 C CA . ILE A 1 81 ? -6.948 3.374 8.232 1.00 88.25 81 ILE A CA 1
ATOM 626 C C . ILE A 1 81 ? -7.342 2.110 7.459 1.00 88.25 81 ILE A C 1
ATOM 628 O O . ILE A 1 81 ? -6.626 1.707 6.548 1.00 88.25 81 ILE A O 1
ATOM 632 N N . ASP A 1 82 ? -8.503 1.530 7.774 1.00 86.44 82 ASP A N 1
ATOM 633 C CA . ASP A 1 82 ? -9.040 0.279 7.190 1.00 86.44 82 ASP A CA 1
ATOM 634 C C . ASP A 1 82 ? -9.205 0.315 5.665 1.00 86.44 82 ASP A C 1
ATOM 636 O O . ASP A 1 82 ? -9.318 -0.720 5.004 1.00 86.44 82 ASP A O 1
ATOM 640 N N . ARG A 1 83 ? -9.286 1.523 5.101 1.00 88.00 83 ARG A N 1
ATOM 641 C CA . ARG A 1 83 ? -9.444 1.756 3.671 1.00 88.00 83 ARG A CA 1
ATOM 642 C C . ARG A 1 83 ? -8.075 2.042 3.044 1.00 88.00 83 ARG A C 1
ATOM 644 O O . ARG A 1 83 ? -7.523 3.116 3.290 1.00 88.00 83 ARG A O 1
ATOM 651 N N . PRO A 1 84 ? -7.541 1.135 2.209 1.00 90.00 84 PRO A N 1
ATOM 652 C CA . PRO A 1 84 ? -6.266 1.353 1.545 1.00 90.00 84 PRO A CA 1
ATOM 653 C C . PRO A 1 84 ? -6.400 2.373 0.414 1.00 90.00 84 PRO A C 1
ATOM 655 O O . PRO A 1 84 ? -7.482 2.581 -0.145 1.00 90.00 84 PRO A O 1
ATOM 658 N N . VAL A 1 85 ? -5.258 2.929 0.025 1.00 91.69 85 VAL A N 1
ATOM 659 C CA . VAL A 1 85 ? -5.084 3.631 -1.244 1.00 91.69 85 VAL A CA 1
ATOM 660 C C . VAL A 1 85 ? -4.753 2.591 -2.309 1.00 91.69 85 VAL A C 1
ATOM 662 O O . VAL A 1 85 ? -3.670 1.995 -2.287 1.00 91.69 85 VAL A O 1
ATOM 665 N N . LYS A 1 86 ? -5.714 2.344 -3.203 1.00 90.62 86 LYS A N 1
ATOM 666 C CA . LYS A 1 86 ? -5.600 1.311 -4.242 1.00 90.62 86 LYS A CA 1
ATOM 667 C C . LYS A 1 86 ? -4.812 1.825 -5.438 1.00 90.62 86 LYS A C 1
ATOM 669 O O . LYS A 1 86 ? -4.005 1.088 -5.990 1.00 90.62 86 LYS A O 1
ATOM 674 N N . SER A 1 87 ? -5.037 3.089 -5.774 1.00 90.94 87 SER A N 1
ATOM 675 C CA . SER A 1 87 ? -4.417 3.759 -6.908 1.00 90.94 87 SER A CA 1
ATOM 676 C C . SER A 1 87 ? -2.910 3.945 -6.705 1.00 90.94 87 SER A C 1
ATOM 678 O O . SER A 1 87 ? -2.411 4.047 -5.575 1.00 90.94 87 SER A O 1
ATOM 680 N N . ASN A 1 88 ? -2.181 4.042 -7.812 1.00 88.31 88 ASN A N 1
ATOM 681 C CA . ASN A 1 88 ? -0.769 4.420 -7.829 1.00 88.31 88 ASN A CA 1
ATOM 682 C C . ASN A 1 88 ? -0.544 5.815 -8.411 1.00 88.31 88 ASN A C 1
ATOM 684 O O . ASN A 1 88 ? -1.453 6.467 -8.919 1.00 88.31 88 ASN A O 1
ATOM 688 N N . PHE A 1 89 ? 0.697 6.298 -8.327 1.00 85.94 89 PHE A N 1
ATOM 689 C CA . PHE A 1 89 ? 1.043 7.611 -8.871 1.00 85.94 89 PHE A CA 1
ATOM 690 C C . PHE A 1 89 ? 0.979 7.678 -10.401 1.00 85.94 89 PHE A C 1
ATOM 692 O O . PHE A 1 89 ? 0.864 8.777 -10.938 1.00 85.94 89 PHE A O 1
ATOM 699 N N . ARG A 1 90 ? 1.040 6.537 -11.099 1.00 86.56 90 ARG A N 1
ATOM 700 C CA . ARG A 1 90 ? 0.856 6.481 -12.554 1.00 86.56 90 ARG A CA 1
ATOM 701 C C . ARG A 1 90 ? -0.609 6.676 -12.958 1.00 86.56 90 ARG A C 1
ATOM 703 O O . ARG A 1 90 ? -0.870 7.373 -13.930 1.00 86.56 90 ARG A O 1
ATOM 710 N N . GLU A 1 91 ? -1.537 6.062 -12.234 1.00 87.94 91 GLU A N 1
ATOM 711 C CA . GLU A 1 91 ? -2.989 6.150 -12.442 1.00 87.94 91 GLU A CA 1
ATOM 712 C C . GLU A 1 91 ? -3.568 7.462 -11.905 1.00 87.94 91 GLU A C 1
ATOM 714 O O . GLU A 1 91 ? -4.549 7.979 -12.437 1.00 87.94 91 GLU A O 1
ATOM 719 N N . GLY A 1 92 ? -2.931 8.020 -10.875 1.00 89.62 92 GLY A N 1
ATOM 720 C CA . GLY A 1 92 ? -3.404 9.196 -10.164 1.00 89.62 92 GLY A CA 1
ATOM 721 C C . GLY A 1 92 ? -4.270 8.829 -8.961 1.00 89.62 92 GLY A C 1
ATOM 722 O O . GLY A 1 92 ? -4.965 7.818 -8.929 1.00 89.62 92 GLY A O 1
ATOM 723 N N . LEU A 1 93 ? -4.207 9.669 -7.929 1.00 91.38 93 LEU A N 1
ATOM 724 C CA . LEU A 1 93 ? -4.947 9.473 -6.685 1.00 91.38 93 LEU A CA 1
ATOM 725 C C . LEU A 1 93 ? -6.297 10.178 -6.767 1.00 91.38 93 LEU A C 1
ATOM 727 O O . LEU A 1 93 ? -6.371 11.343 -7.161 1.00 91.38 93 LEU A O 1
ATOM 731 N N . SER A 1 94 ? -7.355 9.511 -6.309 1.00 92.69 94 SER A N 1
ATOM 732 C CA . SER A 1 94 ? -8.620 10.202 -6.055 1.00 92.69 94 SER A CA 1
ATOM 733 C C . SER A 1 94 ? -8.464 11.238 -4.933 1.00 92.69 94 SER A C 1
ATOM 735 O O . SER A 1 94 ? -7.571 11.132 -4.089 1.00 92.69 94 SER A O 1
ATOM 737 N N . VAL A 1 95 ? -9.364 12.228 -4.875 1.00 92.62 95 VAL A N 1
ATOM 738 C CA . VAL A 1 95 ? -9.321 13.302 -3.858 1.00 92.62 95 VAL A CA 1
ATOM 739 C C . VAL A 1 95 ? -9.255 12.734 -2.435 1.00 92.62 95 VAL A C 1
ATOM 741 O O . VAL A 1 95 ? -8.458 13.191 -1.617 1.00 92.62 95 VAL A O 1
ATOM 744 N N . LEU A 1 96 ? -10.051 11.698 -2.149 1.00 90.06 96 LEU A N 1
ATOM 745 C CA . LEU A 1 96 ? -10.072 11.052 -0.837 1.00 90.06 96 LEU A CA 1
ATOM 746 C C . LEU A 1 96 ? -8.764 10.306 -0.537 1.00 90.06 96 LEU A C 1
ATOM 748 O O . LEU A 1 96 ? -8.227 10.426 0.562 1.00 90.06 96 LEU A O 1
ATOM 752 N N . GLU A 1 97 ? -8.235 9.552 -1.501 1.00 89.56 97 GLU A N 1
ATOM 753 C CA . GLU A 1 97 ? -6.968 8.829 -1.337 1.00 89.56 97 GLU A CA 1
ATOM 754 C C . GLU A 1 97 ? -5.789 9.783 -1.136 1.00 89.56 97 GLU A C 1
ATOM 756 O O . GLU A 1 97 ? -4.925 9.540 -0.290 1.00 89.56 97 GLU A O 1
ATOM 761 N N . TYR A 1 98 ? -5.780 10.899 -1.867 1.00 91.00 98 TYR A N 1
ATOM 762 C CA . TYR A 1 98 ? -4.794 11.953 -1.686 1.00 91.00 98 TYR A CA 1
ATOM 763 C C . TYR A 1 98 ? -4.894 12.552 -0.278 1.00 91.00 98 TYR A C 1
ATOM 765 O O . TYR A 1 98 ? -3.893 12.612 0.438 1.00 91.00 98 TYR A O 1
ATOM 773 N N . PHE A 1 99 ? -6.103 12.910 0.168 1.00 89.50 99 PHE A N 1
ATOM 774 C CA . PHE A 1 99 ? -6.334 13.457 1.507 1.00 89.50 99 PHE A CA 1
ATOM 775 C C . PHE A 1 99 ? -5.847 12.512 2.616 1.00 89.50 99 PHE A C 1
ATOM 777 O O . PHE A 1 99 ? -5.126 12.937 3.523 1.00 89.50 99 PHE A O 1
ATOM 784 N N . ILE A 1 100 ? -6.151 11.218 2.505 1.00 87.94 100 ILE A N 1
ATOM 785 C CA . ILE A 1 100 ? -5.680 10.192 3.442 1.00 87.94 100 ILE A CA 1
ATOM 786 C C . ILE A 1 100 ? -4.145 10.092 3.426 1.00 87.94 100 ILE A C 1
ATOM 788 O O . ILE A 1 100 ? -3.519 10.050 4.486 1.00 87.94 100 ILE A O 1
ATOM 792 N N . SER A 1 101 ? -3.512 10.130 2.248 1.00 86.00 101 SER A N 1
ATOM 793 C CA . SER A 1 101 ? -2.050 10.044 2.135 1.00 86.00 101 SER A CA 1
ATOM 794 C C . SER A 1 101 ? -1.319 11.231 2.778 1.00 86.00 101 SER A C 1
ATOM 796 O O . SER A 1 101 ? -0.184 11.062 3.224 1.00 86.00 101 SER A O 1
ATOM 798 N N . THR A 1 102 ? -1.922 12.424 2.839 1.00 87.31 102 THR A N 1
ATOM 799 C CA . THR A 1 102 ? -1.255 13.609 3.420 1.00 87.31 102 THR A CA 1
ATOM 800 C C . THR A 1 102 ? -1.063 13.515 4.936 1.00 87.31 102 THR A C 1
ATOM 802 O O . THR A 1 102 ? -0.066 14.020 5.458 1.00 87.31 102 THR A O 1
ATOM 805 N N . HIS A 1 103 ? -1.969 12.835 5.647 1.00 85.12 103 HIS A N 1
ATOM 806 C CA . HIS A 1 103 ? -1.932 12.716 7.108 1.00 85.12 103 HIS A CA 1
ATOM 807 C C . HIS A 1 103 ? -0.674 11.977 7.583 1.00 85.12 103 HIS A C 1
ATOM 809 O O . HIS A 1 103 ? 0.026 12.456 8.479 1.00 85.12 103 HIS A O 1
ATOM 815 N N . GLY A 1 104 ? -0.343 10.857 6.931 1.00 80.06 104 GLY A N 1
ATOM 816 C CA . GLY A 1 104 ? 0.866 10.087 7.227 1.00 80.06 104 GLY A CA 1
ATOM 817 C C . GLY A 1 104 ? 2.150 10.850 6.890 1.00 80.06 104 GLY A C 1
ATOM 818 O O . GLY A 1 104 ? 3.066 10.913 7.709 1.00 80.06 104 GLY A O 1
ATOM 819 N N . THR A 1 105 ? 2.207 11.490 5.716 1.00 84.19 105 THR A N 1
ATOM 820 C CA . THR A 1 105 ? 3.390 12.256 5.285 1.00 84.19 105 THR A CA 1
ATOM 821 C C . THR A 1 105 ? 3.685 13.426 6.218 1.00 84.19 105 THR A C 1
ATOM 823 O O . THR A 1 105 ? 4.836 13.622 6.607 1.00 84.19 105 THR A O 1
ATOM 826 N N . ARG A 1 106 ? 2.659 14.185 6.624 1.00 87.00 106 ARG A N 1
ATOM 827 C CA . ARG A 1 106 ? 2.838 15.330 7.523 1.00 87.00 106 ARG A CA 1
ATOM 828 C C . ARG A 1 106 ? 3.401 14.905 8.876 1.00 87.00 106 ARG A C 1
ATOM 830 O O . ARG A 1 106 ? 4.355 15.521 9.339 1.00 87.00 106 ARG A O 1
ATOM 837 N N . LYS A 1 107 ? 2.854 13.839 9.469 1.00 86.12 107 LYS A N 1
ATOM 838 C CA . LYS A 1 107 ? 3.351 13.296 10.738 1.00 86.12 107 LYS A CA 1
ATOM 839 C C . LYS A 1 107 ? 4.820 12.884 10.632 1.00 86.12 107 LYS A C 1
ATOM 841 O O . LYS A 1 107 ? 5.623 13.316 11.448 1.00 86.12 107 LYS A O 1
ATOM 846 N N . GLY A 1 108 ? 5.189 12.150 9.581 1.00 84.25 108 GLY A N 1
ATOM 847 C CA . GLY A 1 108 ? 6.578 11.732 9.369 1.00 84.25 108 GLY A CA 1
ATOM 848 C C . GLY A 1 108 ? 7.558 12.904 9.230 1.00 84.25 108 GLY A C 1
ATOM 849 O O . GLY A 1 108 ? 8.664 12.844 9.766 1.00 84.25 108 GLY A O 1
ATOM 850 N N . MET A 1 109 ? 7.155 13.992 8.561 1.00 86.94 109 MET A N 1
ATOM 851 C CA . MET A 1 109 ? 7.978 15.207 8.475 1.00 86.94 109 MET A CA 1
ATOM 852 C C . MET A 1 109 ? 8.149 15.881 9.837 1.00 86.94 109 MET A C 1
ATOM 854 O O . MET A 1 109 ? 9.260 16.273 10.184 1.00 86.94 109 MET A O 1
ATOM 858 N N . THR A 1 110 ? 7.073 15.988 10.620 1.00 88.31 110 THR A N 1
ATOM 859 C CA . THR A 1 110 ? 7.135 16.551 11.974 1.00 88.31 110 THR A CA 1
ATOM 860 C C . THR A 1 110 ? 8.020 15.709 12.892 1.00 88.31 110 THR A C 1
ATOM 862 O O . THR A 1 110 ? 8.894 16.264 13.550 1.00 88.31 110 THR A O 1
ATOM 865 N N . ASP A 1 111 ? 7.867 14.384 12.886 1.00 88.19 111 ASP A N 1
ATOM 866 C CA . ASP A 1 111 ? 8.685 13.476 13.700 1.00 88.19 111 ASP A CA 1
ATOM 867 C C . ASP A 1 111 ? 10.168 13.553 13.309 1.00 88.19 111 ASP A C 1
ATOM 869 O O . ASP A 1 111 ? 11.052 13.506 14.162 1.00 88.19 111 ASP A O 1
ATOM 873 N N . THR A 1 112 ? 10.457 13.718 12.015 1.00 89.12 112 THR A N 1
ATOM 874 C CA . THR A 1 112 ? 11.831 13.915 11.534 1.00 89.12 112 THR A CA 1
ATOM 875 C C . THR A 1 112 ? 12.409 15.234 12.039 1.00 89.12 112 THR A C 1
ATOM 877 O O . THR A 1 112 ? 13.523 15.239 12.553 1.00 89.12 112 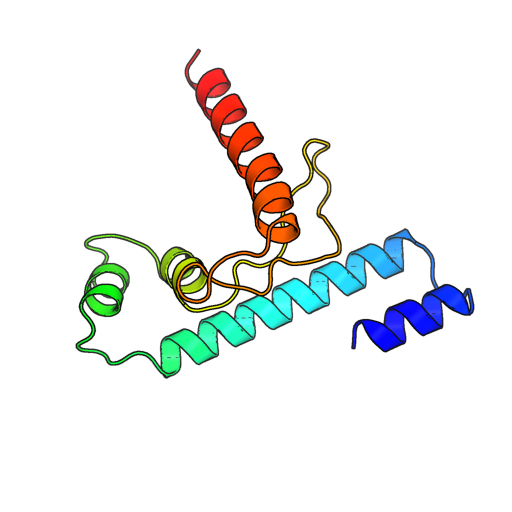THR A O 1
ATOM 880 N N . ALA A 1 113 ? 11.646 16.328 11.951 1.00 91.06 113 ALA A N 1
ATOM 881 C CA . ALA A 1 113 ? 12.077 17.637 12.436 1.00 91.06 113 ALA A CA 1
ATOM 882 C C . ALA A 1 113 ? 12.334 17.643 13.954 1.00 91.06 113 ALA A C 1
ATOM 884 O O . ALA A 1 113 ? 13.319 18.220 14.408 1.00 91.06 113 ALA A O 1
ATOM 885 N N . LEU A 1 114 ? 11.493 16.955 14.735 1.00 90.19 114 LEU A N 1
ATOM 886 C CA . LEU A 1 114 ? 11.676 16.807 16.183 1.00 90.19 114 LEU A CA 1
ATOM 887 C C . LEU A 1 114 ? 12.933 16.007 16.543 1.00 90.19 114 LEU A C 1
ATOM 889 O O . LEU A 1 114 ? 13.566 16.303 17.545 1.00 90.19 114 LEU A O 1
ATOM 893 N N . ARG A 1 115 ? 13.316 15.008 15.739 1.00 88.56 115 ARG A N 1
ATOM 894 C CA . ARG A 1 115 ? 14.532 14.205 15.972 1.00 88.56 115 ARG A CA 1
ATOM 895 C C . ARG A 1 115 ? 15.831 14.947 15.664 1.00 88.56 115 ARG A C 1
ATOM 897 O O . ARG A 1 115 ? 16.896 14.456 16.027 1.00 88.56 115 ARG A O 1
ATOM 904 N N . THR A 1 116 ? 15.747 16.055 14.936 1.00 88.31 116 THR A N 1
ATOM 905 C CA . THR A 1 116 ? 16.895 16.896 14.574 1.00 88.31 116 THR A CA 1
ATOM 906 C C . THR A 1 116 ? 17.056 18.129 15.464 1.00 88.31 116 THR A C 1
ATOM 908 O O . THR A 1 116 ? 18.051 18.833 15.304 1.00 88.31 116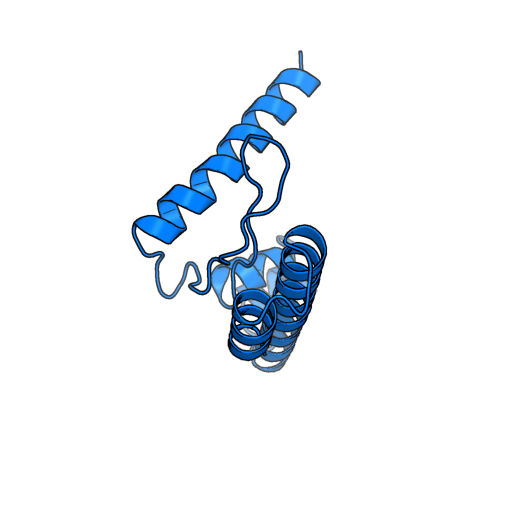 THR A O 1
ATOM 911 N N . ALA A 1 117 ? 16.086 18.404 16.342 1.00 68.56 117 ALA A N 1
ATOM 912 C CA . ALA A 1 117 ? 16.135 19.468 17.346 1.00 68.56 117 ALA A CA 1
ATOM 913 C C . ALA A 1 117 ? 16.824 18.972 18.624 1.00 68.56 117 ALA A C 1
ATOM 915 O O . ALA A 1 117 ? 17.562 19.781 19.226 1.00 68.56 117 ALA A O 1
#

Sequence (117 aa):
KVALINEDYEMGLMSPEERHKQVIDIWNETADKVGDAMAENFDKFNPIYMMAFSGARGNIKQIRQLAGMRGLMGNTKGGTIDRPVKSNFREGLSVLEYFISTHGTRKGMTDTALRTA

InterPro domains:
  IPR007081 RNA polymerase Rpb1, domain 5 [PF04998] (92-117)
  IPR007083 RNA polymerase Rpb1, domain 4 [PF05000] (17-89)
  IPR038120 RNA polymerase Rpb1, funnel domain superfamily [G3DSA:1.10.132.30] (1-116)